Protein AF-A0A3A4KNN2-F1 (afdb_monomer_lite)

Structure (mmCIF, N/CA/C/O backbone):
data_AF-A0A3A4KNN2-F1
#
_entry.id   AF-A0A3A4KNN2-F1
#
loop_
_atom_site.group_PDB
_atom_site.id
_atom_site.type_symbol
_atom_site.label_atom_id
_atom_site.label_alt_id
_atom_site.label_comp_id
_atom_site.label_asym_id
_atom_site.label_entity_id
_atom_site.label_seq_id
_atom_site.pdbx_PDB_ins_code
_atom_site.Cartn_x
_atom_site.Cartn_y
_atom_site.Cartn_z
_atom_site.occupancy
_atom_site.B_iso_or_equiv
_atom_site.auth_seq_id
_atom_site.auth_comp_id
_atom_site.auth_asym_id
_atom_site.auth_atom_id
_atom_site.pdbx_PDB_model_num
ATOM 1 N N . MET A 1 1 ? 15.465 28.345 54.989 1.00 37.94 1 MET A N 1
ATOM 2 C CA . MET A 1 1 ? 16.664 28.591 54.164 1.00 37.94 1 MET A CA 1
ATOM 3 C C . MET A 1 1 ? 16.167 28.886 52.765 1.00 37.94 1 MET A C 1
ATOM 5 O O . MET A 1 1 ? 15.478 28.053 52.195 1.00 37.94 1 MET A O 1
ATOM 9 N N . THR A 1 2 ? 16.336 30.129 52.335 1.00 55.69 2 THR A N 1
ATOM 10 C CA . THR A 1 2 ? 15.820 30.697 51.083 1.00 55.69 2 THR A CA 1
ATOM 11 C C . THR A 1 2 ? 16.625 30.243 49.861 1.00 55.69 2 THR A C 1
ATOM 13 O O . THR A 1 2 ? 17.674 29.622 50.027 1.00 55.69 2 THR A O 1
ATOM 16 N N . CYS A 1 3 ? 16.138 30.670 48.686 1.00 39.44 3 CYS A N 1
ATOM 17 C CA . CYS A 1 3 ? 16.743 30.652 47.342 1.00 39.44 3 CYS A CA 1
ATOM 18 C C . CYS A 1 3 ? 16.302 29.446 46.477 1.00 39.44 3 CYS A C 1
ATOM 20 O O . CYS A 1 3 ? 16.346 28.312 46.927 1.00 39.44 3 CYS A O 1
ATOM 22 N N . ASP A 1 4 ? 15.876 29.576 45.221 1.00 33.56 4 ASP A N 1
ATOM 23 C CA . ASP A 1 4 ? 15.570 30.762 44.426 1.00 33.56 4 ASP A CA 1
ATOM 24 C C . ASP A 1 4 ? 14.745 30.371 43.192 1.00 33.56 4 ASP A C 1
ATOM 26 O O . ASP A 1 4 ? 14.811 29.246 42.692 1.00 33.56 4 ASP A O 1
ATOM 30 N N . ARG A 1 5 ? 13.988 31.341 42.681 1.00 48.19 5 ARG A N 1
ATOM 31 C CA . ARG A 1 5 ? 13.295 31.277 41.396 1.00 48.19 5 ARG A CA 1
ATOM 32 C C . ARG A 1 5 ? 14.325 31.587 40.310 1.00 48.19 5 ARG A C 1
ATOM 34 O O . ARG A 1 5 ? 14.642 32.748 40.089 1.00 48.19 5 ARG A O 1
ATOM 41 N N . ALA A 1 6 ? 14.783 30.575 39.580 1.00 39.38 6 ALA A N 1
ATOM 42 C CA . ALA A 1 6 ? 15.453 30.776 38.298 1.00 39.38 6 ALA A CA 1
ATOM 43 C C . ALA A 1 6 ? 14.563 30.225 37.181 1.00 39.38 6 ALA A C 1
ATOM 45 O O . ALA A 1 6 ? 14.541 29.029 36.896 1.00 39.38 6 ALA A O 1
ATOM 46 N N . GLY A 1 7 ? 13.801 31.126 36.560 1.00 45.28 7 GLY A N 1
ATOM 47 C CA . GLY A 1 7 ? 13.280 30.884 35.226 1.00 45.28 7 GLY A CA 1
ATOM 48 C C . GLY A 1 7 ? 14.462 30.736 34.276 1.00 45.28 7 GLY A C 1
ATOM 49 O O . GLY A 1 7 ? 15.242 31.665 34.102 1.00 45.28 7 GLY A O 1
ATOM 50 N N . SER A 1 8 ? 14.601 29.564 33.675 1.00 41.88 8 SER A N 1
ATOM 51 C CA . SER A 1 8 ? 15.400 29.387 32.473 1.00 41.88 8 SER A CA 1
ATOM 52 C C . SER A 1 8 ? 14.696 28.346 31.626 1.00 41.88 8 SER A C 1
ATOM 54 O O . SER A 1 8 ? 14.447 27.227 32.073 1.00 41.88 8 SER A O 1
ATOM 56 N N . SER A 1 9 ? 14.299 28.771 30.430 1.00 42.69 9 SER A N 1
ATOM 57 C CA . SER A 1 9 ? 13.749 27.949 29.361 1.00 42.69 9 SER A CA 1
ATOM 58 C C . SER A 1 9 ? 14.756 26.855 28.999 1.00 42.69 9 SER A C 1
ATOM 60 O O . SER A 1 9 ? 15.547 27.007 28.070 1.00 42.69 9 SER A O 1
ATOM 62 N N . ALA A 1 10 ? 14.748 25.755 29.748 1.00 41.72 10 ALA A N 1
ATOM 63 C CA . ALA A 1 10 ? 15.478 24.554 29.394 1.00 41.72 10 ALA A CA 1
ATOM 64 C C . ALA A 1 10 ? 14.716 23.888 28.250 1.00 41.72 10 ALA A C 1
ATOM 66 O O . ALA A 1 10 ? 13.786 23.109 28.457 1.00 41.72 10 ALA A O 1
ATOM 67 N N . VAL A 1 11 ? 15.096 24.267 27.032 1.00 44.22 11 VAL A N 1
ATOM 68 C CA . VAL A 1 11 ? 14.812 23.524 25.809 1.00 44.22 11 VAL A CA 1
ATOM 69 C C . VAL A 1 11 ? 15.071 22.054 26.126 1.00 44.22 11 VAL A C 1
ATOM 71 O O . VAL A 1 11 ? 16.181 21.691 26.518 1.00 44.22 11 VAL A O 1
ATOM 74 N N . CYS A 1 12 ? 14.036 21.219 26.051 1.00 42.03 12 CYS A N 1
ATOM 75 C CA . CYS A 1 12 ? 14.198 19.781 26.182 1.00 42.03 12 CYS A CA 1
ATOM 76 C C . CYS A 1 12 ? 15.042 19.307 24.998 1.00 42.03 12 CYS A C 1
ATOM 78 O O . CYS A 1 12 ? 14.521 19.041 23.919 1.00 42.03 12 CYS A O 1
ATOM 80 N N . GLU A 1 13 ? 16.356 19.256 25.189 1.00 47.00 13 GLU A N 1
ATOM 81 C CA . GLU A 1 13 ? 17.275 18.668 24.232 1.00 47.00 13 GLU A CA 1
ATOM 82 C C . GLU A 1 13 ? 17.019 17.152 24.222 1.00 47.00 13 GLU A C 1
ATOM 84 O O . GLU A 1 13 ? 17.203 16.495 25.251 1.00 47.00 13 GLU A O 1
ATOM 89 N N . PRO A 1 14 ? 16.560 16.564 23.103 1.00 53.03 14 PRO A N 1
ATOM 90 C CA . PRO A 1 14 ? 15.960 15.225 23.088 1.00 53.03 14 PRO A CA 1
ATOM 91 C C . PRO A 1 14 ? 16.935 14.063 23.367 1.00 53.03 14 PRO A C 1
ATOM 93 O O . PRO A 1 14 ? 16.539 12.904 23.285 1.00 53.03 14 PRO A O 1
ATOM 96 N N . ASN A 1 15 ? 18.198 14.334 23.714 1.00 53.22 15 ASN A N 1
ATOM 97 C CA . ASN A 1 15 ? 19.284 13.352 23.652 1.00 53.22 15 ASN A CA 1
ATOM 98 C C . ASN A 1 15 ? 19.984 13.026 24.988 1.00 53.22 15 ASN A C 1
ATOM 100 O O . ASN A 1 15 ? 21.084 12.474 24.968 1.00 53.22 15 ASN A O 1
ATOM 104 N N . ARG A 1 16 ? 19.393 13.304 26.161 1.00 46.78 16 ARG A N 1
ATOM 105 C CA . ARG A 1 16 ? 20.000 12.923 27.461 1.00 46.78 16 ARG A CA 1
ATOM 106 C C . ARG A 1 16 ? 19.057 12.215 28.440 1.00 46.78 16 ARG A C 1
ATOM 108 O O . ARG A 1 16 ? 18.913 12.641 29.580 1.00 46.78 16 ARG A O 1
ATOM 115 N N . CYS A 1 17 ? 18.509 11.069 28.039 1.00 43.28 17 CYS A N 1
ATOM 116 C CA . CYS A 1 17 ? 17.965 10.081 28.981 1.00 43.28 17 CYS A CA 1
ATOM 117 C C . CYS A 1 17 ? 18.703 8.734 28.814 1.00 43.28 17 CYS A C 1
ATOM 119 O O . CYS A 1 17 ? 18.683 8.173 27.718 1.00 43.28 17 CYS A O 1
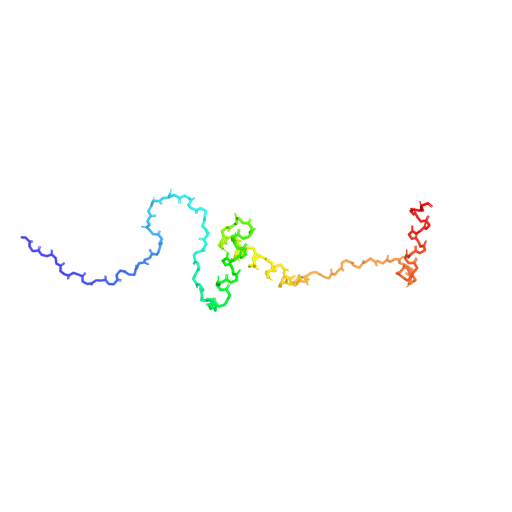ATOM 121 N N . PRO A 1 18 ? 19.377 8.206 29.858 1.00 51.12 18 PRO A N 1
ATOM 122 C CA . PRO A 1 18 ? 20.290 7.063 29.750 1.00 51.12 18 PRO A CA 1
ATOM 123 C C . PRO A 1 18 ? 19.633 5.684 29.958 1.00 51.12 18 PRO A C 1
ATOM 125 O O . PRO A 1 18 ? 20.339 4.696 30.152 1.00 51.12 18 PRO A O 1
ATOM 128 N N . THR A 1 19 ? 18.304 5.559 29.899 1.00 56.69 19 THR A N 1
ATOM 129 C CA . THR A 1 19 ? 17.622 4.255 29.985 1.00 56.69 19 THR A CA 1
ATOM 130 C C . THR A 1 19 ? 17.553 3.593 28.607 1.00 56.69 19 THR A C 1
ATOM 132 O O . THR A 1 19 ? 16.555 3.644 27.893 1.00 56.69 19 THR A O 1
ATOM 135 N N . ARG A 1 20 ? 18.664 2.967 28.204 1.00 49.12 20 ARG A N 1
ATOM 136 C CA . ARG A 1 20 ? 18.759 2.178 26.968 1.00 49.12 20 ARG A CA 1
ATOM 137 C C . ARG A 1 20 ? 18.023 0.842 27.108 1.00 49.12 20 ARG A C 1
ATOM 139 O O . ARG A 1 20 ? 18.641 -0.182 27.377 1.00 49.12 20 ARG A O 1
ATOM 146 N N . TYR A 1 21 ? 16.725 0.838 26.831 1.00 55.50 21 TYR A N 1
ATOM 147 C CA . TYR A 1 21 ? 16.152 -0.297 26.114 1.00 55.50 21 TYR A CA 1
ATOM 148 C C . TYR A 1 21 ? 16.407 -0.036 24.628 1.00 55.50 21 TYR A C 1
ATOM 150 O O . TYR A 1 21 ? 16.048 1.043 24.154 1.00 55.50 21 TYR A O 1
ATOM 158 N N . PRO A 1 22 ? 17.028 -0.954 23.872 1.00 51.41 22 PRO A N 1
ATOM 159 C CA . PRO A 1 22 ? 17.0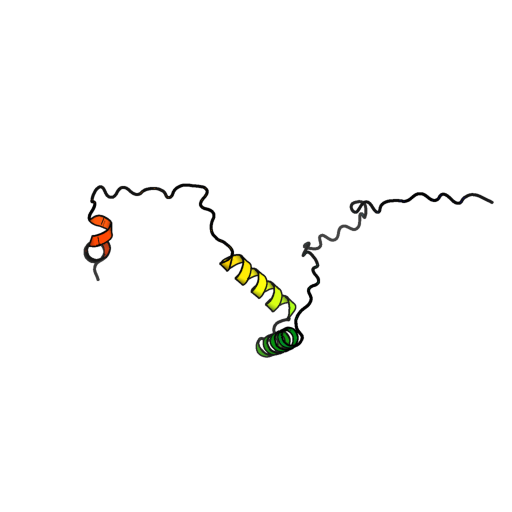41 -0.855 22.424 1.00 51.41 22 PRO A CA 1
ATOM 160 C C . PRO A 1 22 ? 15.623 -1.184 21.951 1.00 51.41 22 PRO A C 1
ATOM 162 O O . PRO A 1 22 ? 15.325 -2.296 21.526 1.00 51.41 22 PRO A O 1
ATOM 165 N N . THR A 1 23 ? 14.698 -0.237 22.088 1.00 58.38 23 THR A N 1
ATOM 166 C CA . THR A 1 23 ? 13.453 -0.303 21.343 1.00 58.38 23 THR A CA 1
ATOM 167 C C . THR A 1 23 ? 13.856 -0.260 19.879 1.00 58.38 23 THR A C 1
ATOM 169 O O . THR A 1 23 ? 14.433 0.717 19.411 1.00 58.38 23 THR A O 1
ATOM 172 N N . PHE A 1 24 ? 13.610 -1.353 19.160 1.00 58.38 24 PHE A N 1
ATOM 173 C CA . PHE A 1 24 ? 13.505 -1.344 17.706 1.00 58.38 24 PHE A CA 1
ATOM 174 C C . PHE A 1 24 ? 12.646 -0.129 17.323 1.00 58.38 24 PHE A C 1
ATOM 176 O O . PHE A 1 24 ? 11.430 -0.152 17.514 1.00 58.38 24 PHE A O 1
ATOM 183 N N . MET A 1 25 ? 13.276 0.972 16.903 1.00 65.94 25 MET A N 1
ATOM 184 C CA . MET A 1 25 ? 12.614 2.273 16.809 1.00 65.94 25 MET A CA 1
ATOM 185 C C . MET A 1 25 ? 11.685 2.299 15.595 1.00 65.94 25 MET A C 1
ATOM 187 O O . MET A 1 25 ? 12.043 2.759 14.515 1.00 65.94 25 MET A O 1
ATOM 191 N N . LYS A 1 26 ? 10.464 1.793 15.767 1.00 78.38 26 LYS A N 1
ATOM 192 C CA . LYS A 1 26 ? 9.344 2.122 14.887 1.00 78.38 26 LYS A CA 1
ATOM 193 C C . LYS A 1 26 ? 8.937 3.566 15.191 1.00 78.38 26 LYS A C 1
ATOM 195 O O . LYS A 1 26 ? 8.669 3.903 16.344 1.00 78.38 26 LYS A O 1
ATOM 200 N N . ALA A 1 27 ? 8.897 4.418 14.168 1.00 87.62 27 ALA A N 1
ATOM 201 C CA . ALA A 1 27 ? 8.368 5.770 14.308 1.00 87.62 27 ALA A CA 1
ATOM 202 C C . ALA A 1 27 ? 6.858 5.710 14.589 1.00 87.62 27 ALA A C 1
ATOM 204 O O . ALA A 1 27 ? 6.130 4.956 13.941 1.00 87.62 27 ALA A O 1
ATOM 205 N N . LYS A 1 28 ? 6.388 6.493 15.566 1.00 89.19 28 LYS A N 1
ATOM 206 C CA . LYS A 1 28 ? 4.957 6.638 15.848 1.00 89.19 28 LYS A CA 1
ATOM 207 C C . LYS A 1 28 ? 4.370 7.701 14.923 1.00 89.19 28 LYS A C 1
ATOM 209 O O . LYS A 1 28 ? 4.859 8.827 14.895 1.00 89.19 28 LYS A O 1
ATOM 214 N N . THR A 1 29 ? 3.282 7.359 14.242 1.00 91.19 29 THR A N 1
ATOM 215 C CA . THR A 1 29 ? 2.538 8.272 13.367 1.00 91.19 29 THR A CA 1
ATOM 216 C C . THR A 1 29 ? 1.051 8.189 13.700 1.00 91.19 29 THR A C 1
ATOM 218 O O . THR A 1 29 ? 0.539 7.106 13.972 1.00 91.19 29 THR A O 1
ATOM 221 N N . SER A 1 30 ? 0.365 9.332 13.704 1.00 94.00 30 SER A N 1
ATOM 222 C CA . SER A 1 30 ? -1.092 9.435 13.839 1.00 94.00 30 SER A CA 1
ATOM 223 C C . SER A 1 30 ? -1.674 9.996 12.546 1.00 94.00 30 SER A C 1
ATOM 225 O O . SER A 1 30 ? -1.213 11.037 12.081 1.00 94.00 30 SER A O 1
ATOM 227 N N . VAL A 1 31 ? -2.679 9.326 11.987 1.00 95.50 31 VAL A N 1
ATOM 228 C CA . VAL A 1 31 ? -3.374 9.741 10.762 1.00 95.50 31 VAL A CA 1
ATOM 229 C C . VAL A 1 31 ? -4.878 9.736 11.000 1.00 95.50 31 VAL A C 1
ATOM 231 O O . VAL A 1 31 ? -5.375 8.955 11.810 1.00 95.50 31 VAL A O 1
ATOM 234 N N . TYR A 1 32 ? -5.589 10.612 10.300 1.00 97.31 32 TYR A N 1
ATOM 235 C CA . TYR A 1 32 ? -7.046 10.610 10.280 1.00 97.31 32 TYR A CA 1
ATOM 236 C C . TYR A 1 32 ? -7.526 9.754 9.110 1.00 97.31 32 TYR A C 1
ATOM 238 O O . TYR A 1 32 ? -6.957 9.833 8.022 1.00 97.31 32 TYR A O 1
ATOM 246 N N . LEU A 1 33 ? -8.552 8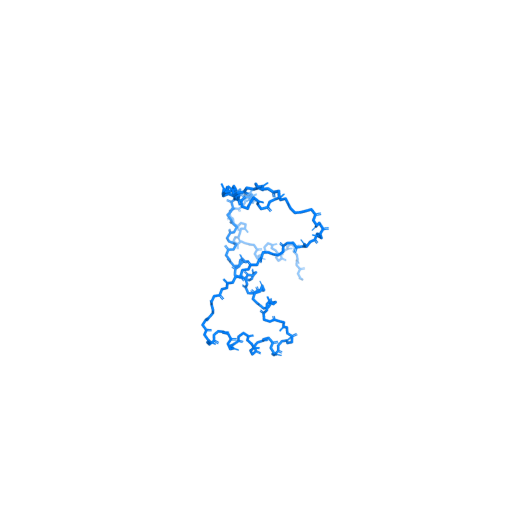.942 9.351 1.00 97.19 33 LEU A N 1
ATOM 247 C CA . LEU A 1 33 ? -9.215 8.120 8.343 1.00 97.19 33 LEU A CA 1
ATOM 248 C C . LEU A 1 33 ? -10.671 8.554 8.235 1.00 97.19 33 LEU A C 1
ATOM 250 O O . LEU A 1 33 ? -11.275 8.954 9.235 1.00 97.19 33 LEU A O 1
ATOM 254 N N . ASP A 1 34 ? -11.244 8.418 7.043 1.00 98.31 34 ASP A N 1
ATOM 255 C CA . ASP A 1 34 ? -12.683 8.581 6.892 1.00 98.31 34 ASP A CA 1
ATOM 256 C C . ASP A 1 34 ? -13.417 7.475 7.676 1.00 98.31 34 ASP A C 1
ATOM 258 O O . ASP A 1 34 ? -12.942 6.334 7.718 1.00 98.31 34 ASP A O 1
ATOM 262 N N . PRO A 1 35 ? -14.602 7.744 8.258 1.00 98.00 35 PRO A N 1
ATOM 263 C CA . PRO A 1 35 ? -15.331 6.745 9.046 1.00 98.00 35 PRO A CA 1
ATOM 264 C C . PRO A 1 35 ? -15.614 5.450 8.273 1.00 98.00 35 PRO A C 1
ATOM 266 O O . PRO A 1 35 ? -15.526 4.358 8.830 1.00 98.00 35 PRO A O 1
ATOM 269 N N . ALA A 1 36 ? -15.902 5.569 6.973 1.00 97.75 36 ALA A N 1
ATOM 270 C CA . ALA A 1 36 ? -16.115 4.422 6.097 1.00 97.75 36 ALA A CA 1
ATOM 271 C C . ALA A 1 36 ? -14.839 3.582 5.913 1.00 97.75 36 ALA A C 1
ATOM 273 O O . ALA A 1 36 ? -14.912 2.357 5.925 1.00 97.75 36 ALA A O 1
ATOM 274 N N . GLN A 1 37 ? -13.671 4.221 5.797 1.00 97.81 37 GLN A N 1
ATOM 275 C CA . GLN A 1 37 ? -12.387 3.522 5.681 1.00 97.81 37 GLN A CA 1
ATOM 276 C C . GLN A 1 37 ? -12.030 2.798 6.979 1.00 97.81 37 GLN A C 1
ATOM 278 O O . GLN A 1 37 ? -11.571 1.661 6.936 1.00 97.81 37 GLN A O 1
ATOM 283 N N . ALA A 1 38 ? -12.272 3.430 8.131 1.00 97.56 38 ALA A N 1
ATOM 284 C CA . ALA A 1 38 ? -12.043 2.807 9.432 1.00 97.56 38 ALA A CA 1
ATOM 285 C C . ALA A 1 38 ? -12.928 1.563 9.630 1.00 97.56 38 ALA A C 1
ATOM 287 O O . ALA A 1 38 ? -12.437 0.533 10.087 1.00 97.56 38 ALA A O 1
ATOM 288 N N . ALA A 1 39 ? -14.204 1.628 9.229 1.00 98.19 39 ALA A N 1
ATOM 289 C CA . ALA A 1 39 ? -15.106 0.477 9.271 1.00 98.19 39 ALA A CA 1
ATOM 290 C C . ALA A 1 39 ? -14.616 -0.667 8.366 1.00 98.19 39 ALA A C 1
ATOM 292 O O . ALA A 1 39 ? -14.468 -1.794 8.826 1.00 98.19 39 ALA A O 1
ATOM 293 N N . GLN A 1 40 ? -14.264 -0.363 7.113 1.00 98.12 40 GLN A N 1
ATOM 294 C CA . GLN A 1 40 ? -13.741 -1.360 6.171 1.00 98.12 40 GLN A CA 1
ATOM 295 C C . GLN A 1 40 ? -12.428 -1.998 6.644 1.00 98.12 40 GLN A C 1
ATOM 297 O O . GLN A 1 40 ? -12.221 -3.197 6.463 1.00 98.12 40 GLN A O 1
ATOM 302 N N . LEU A 1 41 ? -11.533 -1.212 7.252 1.00 97.81 41 LEU A N 1
ATOM 303 C CA . LEU A 1 41 ? -10.275 -1.716 7.800 1.00 97.81 41 LEU A CA 1
ATOM 304 C C . LEU A 1 41 ? -10.520 -2.697 8.950 1.00 97.81 41 LEU A C 1
ATOM 306 O O . LEU A 1 41 ? -9.851 -3.727 9.025 1.00 97.81 41 LEU A O 1
ATOM 310 N N . LYS A 1 42 ? -11.488 -2.388 9.815 1.00 97.94 42 LYS A N 1
ATOM 311 C CA . LYS A 1 42 ? -11.884 -3.259 10.917 1.00 97.94 42 LYS A CA 1
ATOM 312 C C . LYS A 1 42 ? -12.470 -4.577 10.408 1.00 97.94 42 LYS A C 1
ATOM 314 O O . LYS A 1 42 ? -12.018 -5.637 10.832 1.00 97.94 42 LYS A O 1
ATOM 319 N N . ASP A 1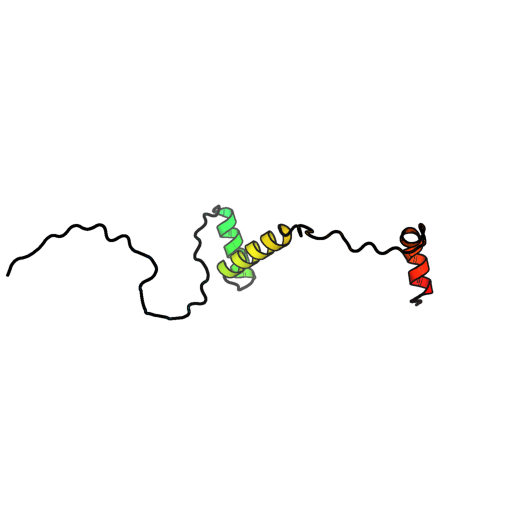 43 ? -13.392 -4.520 9.448 1.00 98.38 43 ASP A N 1
ATOM 320 C CA . ASP A 1 43 ? -13.986 -5.721 8.846 1.00 98.38 43 ASP A CA 1
ATOM 321 C C . ASP A 1 43 ? -12.906 -6.612 8.205 1.00 98.38 43 ASP A C 1
ATOM 323 O O . ASP A 1 43 ? -12.904 -7.834 8.367 1.00 98.38 43 ASP A O 1
ATOM 327 N N . ALA A 1 44 ? -11.930 -6.004 7.519 1.00 98.06 44 ALA A N 1
ATOM 328 C CA . ALA A 1 44 ? -10.801 -6.723 6.933 1.00 98.06 44 ALA A CA 1
ATOM 329 C C . ALA A 1 44 ? -9.877 -7.345 7.997 1.00 98.06 44 ALA A C 1
ATOM 331 O O . ALA A 1 44 ? -9.401 -8.470 7.822 1.00 98.06 44 ALA A O 1
ATOM 332 N N . ALA A 1 45 ? -9.622 -6.641 9.101 1.00 98.12 45 ALA A N 1
ATOM 333 C CA . ALA A 1 45 ? -8.834 -7.146 10.224 1.00 98.12 45 ALA A CA 1
ATOM 334 C C . ALA A 1 45 ? -9.497 -8.376 10.863 1.00 98.12 45 ALA A C 1
ATOM 336 O O . ALA A 1 45 ? -8.837 -9.397 11.066 1.00 98.12 45 ALA A O 1
ATOM 337 N N . GLU A 1 46 ? -10.812 -8.317 11.090 1.00 98.06 46 GLU A N 1
ATOM 338 C CA . GLU A 1 46 ? -11.600 -9.429 11.629 1.00 98.06 46 GLU A CA 1
ATOM 339 C C . GLU A 1 46 ? -11.624 -10.628 10.672 1.00 98.06 46 GLU A C 1
ATOM 341 O O . GLU A 1 46 ? -11.341 -11.752 11.087 1.00 98.06 46 GLU A O 1
ATOM 346 N N . ALA A 1 47 ? -11.870 -10.396 9.379 1.00 98.06 47 ALA A N 1
ATOM 347 C CA . ALA A 1 47 ? -11.912 -11.457 8.372 1.00 98.06 47 ALA A CA 1
ATOM 348 C C . ALA A 1 47 ? -10.557 -12.161 8.174 1.00 98.06 47 ALA A C 1
ATOM 350 O O . ALA A 1 47 ? -10.513 -13.351 7.864 1.00 98.06 47 ALA A O 1
ATOM 351 N N . THR A 1 48 ? -9.449 -11.435 8.342 1.00 96.06 48 THR A N 1
ATOM 352 C CA . THR A 1 48 ? -8.089 -11.970 8.153 1.00 96.06 48 THR A CA 1
ATOM 353 C C . THR A 1 48 ? -7.435 -12.461 9.445 1.00 96.06 48 THR A C 1
ATOM 355 O O . THR A 1 48 ? -6.389 -13.105 9.382 1.00 96.06 48 THR A O 1
ATOM 358 N N . GLY A 1 49 ? -8.018 -12.165 10.611 1.00 97.88 49 GLY A N 1
ATOM 359 C CA . GLY A 1 49 ? -7.428 -12.473 11.916 1.00 97.88 49 GLY A CA 1
ATOM 360 C C . GLY A 1 49 ? -6.141 -11.690 12.210 1.00 97.88 49 GLY A C 1
ATOM 361 O O . GLY A 1 49 ? -5.286 -12.168 12.956 1.00 97.88 49 GLY A O 1
ATOM 362 N N . ARG A 1 50 ? -5.967 -10.511 11.602 1.00 97.94 50 ARG A N 1
ATOM 363 C CA . ARG A 1 50 ? -4.763 -9.667 11.723 1.00 97.94 50 ARG A CA 1
ATOM 364 C C . ARG A 1 50 ? -5.089 -8.354 12.423 1.00 97.94 50 ARG A C 1
ATOM 366 O O . ARG A 1 50 ? -6.239 -7.936 12.456 1.00 97.94 50 ARG A O 1
ATOM 373 N N . SER A 1 51 ? -4.081 -7.674 12.973 1.00 97.69 51 SER A N 1
ATOM 374 C CA . SER A 1 51 ? -4.314 -6.354 13.566 1.00 97.69 51 SER A CA 1
ATOM 375 C C . SER A 1 51 ? -4.490 -5.285 12.483 1.00 97.69 51 SER A C 1
ATOM 377 O O . SER A 1 51 ? -3.805 -5.311 11.459 1.00 97.69 51 SER A O 1
ATOM 379 N N . GLU A 1 52 ? -5.347 -4.291 12.734 1.00 97.00 52 GLU A N 1
ATOM 380 C CA . GLU A 1 52 ? -5.510 -3.126 11.846 1.00 97.00 52 GLU A CA 1
ATOM 381 C C . GLU A 1 52 ? -4.160 -2.454 11.547 1.00 97.00 52 GLU A C 1
ATOM 383 O O . GLU A 1 52 ? -3.882 -2.048 10.422 1.00 97.00 52 GLU A O 1
ATOM 388 N N . ALA A 1 53 ? -3.272 -2.399 12.545 1.00 95.69 53 ALA A N 1
ATOM 389 C CA . ALA A 1 53 ? -1.942 -1.828 12.394 1.00 95.69 53 ALA A CA 1
ATOM 390 C C . ALA A 1 53 ? -1.045 -2.635 11.438 1.00 95.69 53 ALA A C 1
ATOM 392 O O . ALA A 1 53 ? -0.214 -2.042 10.751 1.00 95.69 53 ALA A O 1
ATOM 393 N N . ASP A 1 54 ? -1.186 -3.962 11.380 1.00 96.88 54 ASP A N 1
ATOM 394 C CA . ASP A 1 54 ? -0.446 -4.786 10.418 1.00 96.88 54 ASP A CA 1
ATOM 395 C C . ASP A 1 54 ? -0.945 -4.552 8.994 1.00 96.88 54 ASP A C 1
ATOM 397 O O . ASP A 1 54 ? -0.127 -4.434 8.084 1.00 96.88 54 ASP A O 1
ATOM 401 N N . LEU A 1 55 ? -2.262 -4.418 8.815 1.00 97.81 55 LEU A N 1
ATOM 402 C CA . LEU A 1 55 ? -2.864 -4.099 7.519 1.00 97.81 55 LEU A CA 1
ATOM 403 C C . LEU A 1 55 ? -2.481 -2.694 7.042 1.00 97.81 55 LEU A C 1
ATOM 405 O O . LEU A 1 55 ? -2.143 -2.516 5.876 1.00 97.81 55 LEU A O 1
ATOM 409 N N . ILE A 1 56 ? -2.454 -1.701 7.939 1.00 96.94 56 ILE A N 1
ATOM 410 C CA . ILE A 1 56 ? -1.981 -0.347 7.611 1.00 96.94 56 ILE A CA 1
ATOM 411 C C . ILE A 1 56 ? -0.518 -0.388 7.159 1.00 96.94 56 ILE A C 1
ATOM 413 O O . ILE A 1 56 ? -0.174 0.227 6.151 1.00 96.94 56 ILE A O 1
ATOM 417 N N . ARG A 1 57 ? 0.352 -1.105 7.883 1.00 95.69 57 ARG A N 1
ATOM 418 C CA . ARG A 1 57 ? 1.773 -1.212 7.512 1.00 95.69 57 ARG A CA 1
ATOM 419 C C . ARG A 1 57 ? 1.952 -1.893 6.156 1.00 95.69 57 ARG A C 1
ATOM 421 O O . ARG A 1 57 ? 2.686 -1.368 5.330 1.00 95.69 57 ARG A O 1
ATOM 428 N N . GLU A 1 58 ? 1.233 -2.982 5.899 1.00 96.88 58 GLU A N 1
ATOM 429 C CA . GLU A 1 58 ? 1.243 -3.646 4.591 1.00 96.88 58 GLU A CA 1
ATOM 430 C C . GLU A 1 58 ? 0.729 -2.731 3.475 1.00 96.88 58 GLU A C 1
ATOM 432 O O . GLU A 1 58 ? 1.351 -2.633 2.421 1.00 96.88 58 GLU A O 1
ATOM 437 N N . GLY A 1 59 ? -0.372 -2.011 3.705 1.00 96.00 59 GLY A N 1
ATOM 438 C CA . GLY A 1 59 ? -0.903 -1.047 2.745 1.00 96.00 59 GLY A CA 1
ATOM 439 C C . GLY A 1 59 ? 0.112 0.044 2.395 1.00 96.00 59 GLY A C 1
ATOM 440 O O . GLY A 1 59 ? 0.268 0.387 1.223 1.00 96.00 59 GLY A O 1
ATOM 441 N N . ILE A 1 60 ? 0.853 0.545 3.390 1.00 95.19 60 ILE A N 1
ATOM 442 C CA . ILE A 1 60 ? 1.958 1.490 3.175 1.00 95.19 60 ILE A CA 1
ATOM 443 C C . ILE A 1 60 ? 3.055 0.847 2.318 1.00 95.19 60 ILE A C 1
ATOM 445 O O . ILE A 1 60 ? 3.471 1.453 1.330 1.00 95.19 60 ILE A O 1
ATOM 449 N N . ASP A 1 61 ? 3.490 -0.372 2.642 1.00 94.62 61 ASP A N 1
ATOM 450 C CA . ASP A 1 61 ? 4.531 -1.081 1.888 1.00 94.62 61 ASP A CA 1
ATOM 451 C C . ASP A 1 61 ? 4.120 -1.306 0.422 1.00 94.62 61 ASP A C 1
ATOM 453 O O . ASP A 1 61 ? 4.919 -1.076 -0.487 1.00 94.62 61 ASP A O 1
ATOM 457 N N . LEU A 1 62 ? 2.857 -1.665 0.163 1.00 94.94 62 LEU A N 1
ATOM 458 C CA . LEU A 1 62 ? 2.312 -1.832 -1.190 1.00 94.94 62 LEU A CA 1
ATOM 459 C C . LEU A 1 62 ? 2.299 -0.517 -1.980 1.00 94.94 62 LEU A C 1
ATOM 461 O O . LEU A 1 62 ? 2.656 -0.492 -3.163 1.00 94.94 62 LEU A O 1
ATOM 465 N N . VAL A 1 63 ? 1.916 0.590 -1.338 1.00 94.50 63 VAL A N 1
ATOM 466 C CA . VAL A 1 63 ? 1.948 1.919 -1.963 1.00 94.50 63 VAL A CA 1
ATOM 467 C C . VAL A 1 63 ? 3.385 2.327 -2.281 1.00 94.50 63 VAL A C 1
ATOM 469 O O . VAL A 1 63 ? 3.646 2.791 -3.392 1.00 94.50 63 VAL A O 1
ATOM 472 N N . LEU A 1 64 ? 4.325 2.123 -1.354 1.00 92.00 64 LEU A N 1
ATOM 473 C CA . LEU A 1 64 ? 5.741 2.438 -1.561 1.00 92.00 64 LEU A CA 1
ATOM 474 C C . LEU A 1 64 ? 6.366 1.576 -2.658 1.00 92.00 64 LEU A C 1
ATOM 476 O O . LEU A 1 64 ? 7.104 2.099 -3.491 1.00 92.00 64 LEU A O 1
ATOM 480 N N . LEU A 1 65 ? 6.030 0.287 -2.712 1.00 89.12 65 LEU A N 1
ATOM 481 C CA . LEU A 1 65 ? 6.474 -0.616 -3.769 1.00 89.12 65 LEU A CA 1
ATOM 482 C C . LEU A 1 65 ? 6.004 -0.131 -5.144 1.00 89.12 65 LEU A C 1
ATOM 484 O O . LEU A 1 65 ? 6.790 -0.085 -6.087 1.00 89.12 65 LEU A O 1
ATOM 488 N N . ARG A 1 66 ? 4.739 0.292 -5.257 1.00 86.69 66 ARG A N 1
ATOM 489 C CA . ARG A 1 66 ? 4.193 0.847 -6.504 1.00 86.69 66 ARG A CA 1
ATOM 490 C C . ARG A 1 66 ? 4.809 2.198 -6.861 1.00 86.69 66 ARG A C 1
ATOM 492 O O . ARG A 1 66 ? 5.040 2.479 -8.035 1.00 86.69 66 ARG A O 1
ATOM 499 N N . ALA A 1 67 ? 5.050 3.039 -5.860 1.00 83.25 67 ALA A N 1
ATOM 500 C CA . ALA A 1 67 ? 5.669 4.347 -6.032 1.00 83.25 67 ALA A CA 1
ATOM 501 C C . ALA A 1 67 ? 7.169 4.256 -6.340 1.00 83.25 67 ALA A C 1
ATOM 503 O O . ALA A 1 67 ? 7.747 5.242 -6.800 1.00 83.25 67 ALA A O 1
ATOM 504 N N . HIS A 1 68 ? 7.799 3.094 -6.122 1.00 72.62 68 HIS A N 1
ATOM 505 C CA . HIS A 1 68 ? 9.187 2.832 -6.477 1.00 72.62 68 HIS A CA 1
ATOM 506 C C . HIS A 1 68 ? 9.360 2.804 -8.005 1.00 72.62 68 HIS A C 1
ATOM 508 O O . HIS A 1 68 ? 9.630 1.782 -8.635 1.00 72.62 68 HIS A O 1
ATOM 514 N N . THR A 1 69 ? 9.306 3.973 -8.635 1.00 65.94 69 THR A N 1
ATOM 515 C CA . THR A 1 69 ? 9.945 4.178 -9.927 1.00 65.94 69 THR A CA 1
ATOM 516 C C . THR A 1 69 ? 11.442 4.096 -9.681 1.00 65.94 69 THR A C 1
ATOM 518 O O . THR A 1 69 ? 12.017 4.999 -9.069 1.00 65.94 69 THR A O 1
ATOM 521 N N . VAL A 1 70 ? 12.079 3.006 -10.119 1.00 66.88 70 VAL A N 1
ATOM 522 C CA . VAL A 1 70 ? 13.543 2.913 -10.141 1.00 66.88 70 VAL A CA 1
ATOM 523 C C . VAL A 1 70 ? 14.035 4.093 -10.976 1.00 66.88 70 VAL A C 1
ATOM 525 O O . VAL A 1 70 ? 13.978 4.058 -12.207 1.00 66.88 70 VAL A O 1
ATOM 528 N N . ARG A 1 71 ? 14.500 5.165 -10.325 1.00 62.47 71 ARG A N 1
ATOM 529 C CA . ARG A 1 71 ? 15.270 6.197 -11.014 1.00 62.47 71 ARG A CA 1
ATOM 530 C C . ARG A 1 71 ? 16.549 5.514 -11.465 1.00 62.47 71 ARG A C 1
ATOM 532 O O . ARG A 1 71 ? 17.451 5.285 -10.664 1.00 62.47 71 ARG A O 1
ATOM 539 N N . ARG A 1 72 ? 16.595 5.124 -12.738 1.00 63.75 72 ARG A N 1
ATOM 540 C CA . ARG A 1 72 ? 17.800 4.570 -13.348 1.00 63.75 72 ARG A CA 1
ATOM 541 C C . ARG A 1 72 ? 18.878 5.644 -13.308 1.00 63.75 72 ARG A C 1
ATOM 543 O O . ARG A 1 72 ? 18.863 6.576 -14.099 1.00 63.75 72 ARG A O 1
ATOM 550 N N . THR A 1 73 ? 19.787 5.523 -12.351 1.00 69.12 73 THR A N 1
ATOM 551 C CA . THR A 1 73 ? 20.981 6.367 -12.246 1.00 69.12 73 THR A CA 1
ATOM 552 C C . THR A 1 73 ? 22.056 5.951 -13.242 1.00 69.12 73 THR A C 1
ATOM 554 O O . THR A 1 73 ? 22.926 6.752 -13.566 1.00 69.12 73 THR A O 1
ATOM 557 N N . ARG A 1 74 ? 21.984 4.722 -13.766 1.00 69.56 74 ARG A N 1
ATOM 558 C CA . ARG A 1 74 ? 22.897 4.206 -14.785 1.00 69.56 74 ARG A CA 1
ATOM 559 C C . ARG A 1 74 ? 22.138 3.938 -16.088 1.00 69.56 74 ARG A C 1
ATOM 561 O O . ARG A 1 74 ? 21.035 3.384 -16.017 1.00 69.56 74 ARG A O 1
ATOM 568 N N . PRO A 1 75 ? 22.706 4.280 -17.260 1.00 75.19 75 PRO A N 1
ATOM 569 C CA . PRO A 1 75 ? 22.183 3.785 -18.526 1.00 75.19 75 PRO A CA 1
ATOM 570 C C . PRO A 1 75 ? 22.109 2.257 -18.482 1.00 75.19 75 PRO A C 1
ATOM 572 O O . PRO A 1 75 ? 22.943 1.599 -17.848 1.00 75.19 75 PRO A O 1
ATOM 575 N N . TRP A 1 76 ? 21.085 1.694 -19.125 1.00 73.06 76 TRP A N 1
ATOM 576 C CA . TRP A 1 76 ? 21.021 0.251 -19.317 1.00 73.06 76 TRP A CA 1
ATOM 577 C C . TRP A 1 76 ? 22.327 -0.224 -19.960 1.00 73.06 76 TRP A C 1
ATOM 579 O O . TRP A 1 76 ? 22.799 0.445 -20.883 1.00 73.06 76 TRP A O 1
ATOM 589 N N . PRO A 1 77 ? 22.928 -1.336 -19.499 1.00 77.50 77 PRO A N 1
ATOM 590 C CA . PRO A 1 77 ? 23.973 -1.968 -20.283 1.00 77.50 77 PRO A CA 1
ATOM 591 C C . PRO A 1 77 ? 23.387 -2.255 -21.666 1.00 77.50 77 PRO A C 1
ATOM 593 O O . PRO A 1 77 ? 22.393 -2.968 -21.790 1.00 77.50 77 PRO A O 1
ATOM 596 N N . SER A 1 78 ? 23.954 -1.623 -22.689 1.00 79.00 78 SER A N 1
ATOM 597 C CA . SER A 1 78 ? 23.608 -1.923 -24.067 1.00 79.00 78 SER A CA 1
ATOM 598 C C . SER A 1 78 ? 24.210 -3.280 -24.394 1.00 79.00 78 SER A C 1
ATOM 600 O O . SER A 1 78 ? 25.429 -3.448 -24.342 1.00 79.00 78 SER A O 1
ATOM 602 N N . PHE A 1 79 ? 23.355 -4.247 -24.691 1.00 82.75 79 PHE A N 1
ATOM 603 C CA . PHE A 1 79 ? 23.776 -5.470 -25.347 1.00 82.75 79 PHE A CA 1
ATOM 604 C C . PHE A 1 79 ? 23.770 -5.204 -26.850 1.00 82.75 79 PHE A C 1
ATOM 606 O O . PHE 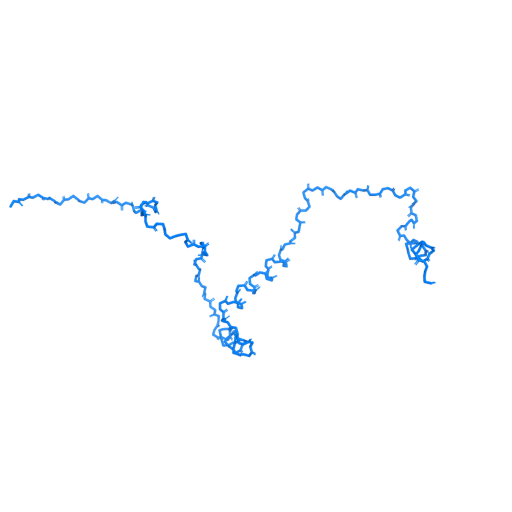A 1 79 ? 22.721 -4.887 -27.409 1.00 82.75 79 PHE A O 1
ATOM 613 N N . ASP A 1 80 ? 24.941 -5.271 -27.474 1.00 84.56 80 ASP A N 1
ATOM 614 C CA . ASP A 1 80 ? 25.050 -5.250 -28.928 1.00 84.56 80 ASP A CA 1
ATOM 615 C C . ASP A 1 80 ? 24.943 -6.690 -29.431 1.00 84.56 80 ASP A C 1
ATOM 617 O O . ASP A 1 80 ? 25.837 -7.504 -29.195 1.00 84.56 80 ASP A O 1
ATOM 621 N N . SER A 1 81 ? 23.821 -7.018 -30.073 1.00 83.50 81 SER A N 1
ATOM 622 C CA . SER A 1 81 ? 23.611 -8.329 -30.687 1.00 83.50 81 SER A CA 1
ATOM 623 C C . SER A 1 81 ? 24.430 -8.516 -31.964 1.00 83.50 81 SER A C 1
ATOM 625 O O . SER A 1 81 ? 24.534 -9.644 -32.439 1.00 83.50 81 SER A O 1
ATOM 627 N N . GLY A 1 82 ? 24.945 -7.438 -32.573 1.00 90.19 82 GLY A N 1
ATOM 628 C CA . GLY A 1 82 ? 25.535 -7.453 -33.915 1.00 90.19 82 GLY A CA 1
ATOM 629 C C . GLY A 1 82 ? 24.535 -7.742 -35.047 1.00 90.19 82 GLY A C 1
ATOM 630 O O . GLY A 1 82 ? 24.890 -7.645 -36.219 1.00 90.19 82 GLY A O 1
ATOM 631 N N . ASP A 1 83 ? 23.285 -8.064 -34.708 1.00 87.81 83 ASP A N 1
ATOM 632 C CA . ASP A 1 83 ? 22.196 -8.379 -35.628 1.00 87.81 83 ASP A CA 1
ATOM 633 C C . ASP A 1 83 ? 20.994 -7.454 -35.349 1.00 87.81 83 ASP A C 1
ATOM 635 O O . ASP A 1 83 ? 20.394 -7.547 -34.269 1.00 87.81 83 ASP A O 1
ATOM 639 N N . PRO A 1 84 ? 20.610 -6.574 -36.297 1.00 88.88 84 PRO A N 1
ATOM 640 C CA . PRO A 1 84 ? 19.458 -5.685 -36.145 1.00 88.88 84 PRO A CA 1
ATOM 641 C C . PRO A 1 84 ? 18.116 -6.434 -36.079 1.00 88.88 84 PRO A C 1
ATOM 643 O O . PRO A 1 84 ? 17.135 -5.877 -35.588 1.00 88.88 84 PRO A O 1
ATOM 646 N N . GLY A 1 85 ? 18.056 -7.685 -36.550 1.00 91.00 85 GLY A N 1
ATOM 647 C CA . GLY A 1 85 ? 16.881 -8.553 -36.474 1.00 91.00 85 GLY A CA 1
ATOM 648 C C . GLY A 1 85 ? 16.758 -9.334 -35.164 1.00 91.00 85 GLY A C 1
ATOM 649 O O . GLY A 1 85 ? 15.705 -9.921 -34.915 1.00 91.00 85 GLY A O 1
ATOM 650 N N . PHE A 1 86 ? 17.779 -9.313 -34.299 1.00 90.81 86 PHE A N 1
ATOM 651 C CA . PHE A 1 86 ? 17.872 -10.178 -33.115 1.00 90.81 86 PHE A CA 1
ATOM 652 C C . PHE A 1 86 ? 16.643 -10.098 -32.199 1.00 90.81 86 PHE A C 1
ATOM 654 O O . PHE A 1 86 ? 16.108 -11.117 -31.767 1.00 90.81 86 PHE A O 1
ATOM 661 N N . ALA A 1 87 ? 16.158 -8.883 -31.925 1.00 90.38 87 ALA A N 1
ATOM 662 C CA . ALA A 1 87 ? 14.989 -8.687 -31.070 1.00 90.38 87 ALA A CA 1
ATOM 663 C C . ALA A 1 87 ? 13.690 -9.179 -31.735 1.00 90.38 87 ALA A C 1
ATOM 665 O O . ALA A 1 87 ? 12.845 -9.782 -31.069 1.00 90.38 87 ALA A O 1
ATOM 666 N N . ALA A 1 88 ? 13.542 -8.945 -33.043 1.00 93.56 88 ALA A N 1
ATOM 667 C CA . ALA A 1 88 ? 12.354 -9.327 -33.803 1.00 93.56 88 ALA A CA 1
ATOM 668 C C . ALA A 1 88 ? 12.240 -10.851 -33.970 1.00 93.56 88 ALA A C 1
ATOM 670 O O . ALA A 1 88 ? 11.146 -11.394 -33.864 1.00 93.56 88 ALA A O 1
ATOM 671 N N . ASN A 1 89 ? 13.373 -11.535 -34.142 1.00 93.31 89 ASN A N 1
ATOM 672 C CA . ASN A 1 89 ? 13.445 -12.984 -34.359 1.00 93.31 89 ASN A CA 1
ATOM 673 C C . ASN A 1 89 ? 13.600 -13.780 -33.051 1.00 93.31 89 ASN A C 1
ATOM 675 O O . ASN A 1 89 ? 13.921 -14.968 -33.073 1.00 93.31 89 ASN A O 1
ATOM 679 N N . SER A 1 90 ? 13.415 -13.134 -31.896 1.00 90.88 90 SER A N 1
ATOM 680 C CA . SER A 1 90 ? 13.715 -13.724 -30.586 1.00 90.88 90 SER A CA 1
ATOM 681 C C . SER A 1 90 ? 12.954 -15.025 -30.318 1.00 90.88 90 SER A C 1
ATOM 683 O O . SER A 1 90 ? 13.537 -15.957 -29.771 1.00 90.88 90 SER A O 1
ATOM 685 N N . ALA A 1 91 ? 11.692 -15.125 -30.741 1.00 91.12 91 ALA A N 1
ATOM 686 C CA . ALA A 1 91 ? 10.891 -16.338 -30.577 1.00 91.12 91 ALA A CA 1
ATOM 687 C C . ALA A 1 91 ? 11.492 -17.542 -31.328 1.00 91.12 91 ALA A C 1
ATOM 689 O O . ALA A 1 91 ? 11.662 -18.609 -30.738 1.00 91.12 91 ALA A O 1
ATOM 690 N N . ASP A 1 92 ? 11.882 -17.350 -32.590 1.00 92.00 92 ASP A N 1
ATOM 691 C CA . ASP A 1 92 ? 12.458 -18.410 -33.424 1.00 92.00 92 ASP A CA 1
ATOM 692 C C . ASP A 1 92 ? 13.848 -18.826 -32.927 1.00 92.00 92 ASP A C 1
ATOM 694 O O . ASP A 1 92 ? 14.158 -20.015 -32.850 1.00 92.00 92 ASP A O 1
ATOM 698 N N . LEU A 1 93 ? 14.682 -17.851 -32.542 1.00 90.69 93 LEU A N 1
ATOM 699 C CA . LEU A 1 93 ? 16.026 -18.100 -32.010 1.00 90.69 93 LEU A CA 1
ATOM 700 C C . LEU A 1 93 ? 15.981 -18.871 -30.685 1.00 90.69 93 LEU A C 1
ATOM 702 O O . LEU A 1 93 ? 16.781 -19.783 -30.472 1.00 90.69 93 LEU A O 1
ATOM 706 N N . LEU A 1 94 ? 15.040 -18.530 -29.800 1.00 90.69 94 LEU A N 1
ATOM 707 C CA . LEU A 1 94 ? 14.850 -19.242 -28.537 1.00 90.69 94 LEU A CA 1
ATOM 708 C C . LEU A 1 94 ? 14.323 -20.661 -28.766 1.00 90.69 94 LEU A C 1
ATOM 710 O O . LEU A 1 94 ? 14.831 -21.588 -28.139 1.00 90.69 94 LEU A O 1
ATOM 714 N N . GLY A 1 95 ? 13.373 -20.839 -29.690 1.00 91.94 95 GLY A N 1
ATOM 715 C CA . GLY A 1 95 ? 12.859 -22.157 -30.064 1.00 91.94 95 GLY A CA 1
ATOM 716 C C . GLY A 1 95 ? 13.937 -23.079 -30.642 1.00 91.94 95 GLY A C 1
ATOM 717 O O . GLY A 1 95 ? 13.966 -24.262 -30.327 1.00 91.94 95 GLY A O 1
ATOM 718 N N . GLN A 1 96 ? 14.874 -22.540 -31.426 1.00 88.75 96 GLN A N 1
ATOM 719 C CA . GLN A 1 96 ? 16.016 -23.305 -31.942 1.00 88.75 96 GLN A CA 1
ATOM 720 C C . GLN A 1 96 ? 17.039 -23.659 -30.855 1.00 88.75 96 GLN A C 1
ATOM 722 O O . GLN A 1 96 ? 17.590 -24.757 -30.863 1.00 88.75 96 GLN A O 1
ATOM 727 N N . ALA A 1 97 ? 17.327 -22.730 -29.940 1.00 86.44 97 ALA A N 1
ATOM 728 C CA . ALA A 1 97 ? 18.383 -22.899 -28.942 1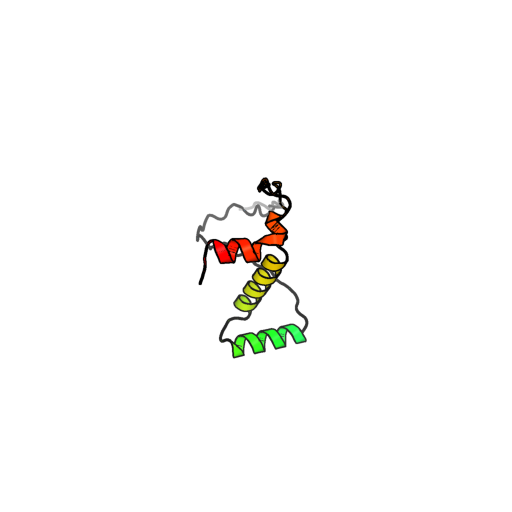.00 86.44 97 ALA A CA 1
ATOM 729 C C . ALA A 1 97 ? 17.973 -23.777 -27.749 1.00 86.44 97 ALA A C 1
ATOM 731 O O . ALA A 1 97 ? 18.819 -24.469 -27.185 1.00 86.44 97 ALA A O 1
ATOM 732 N N . TYR A 1 98 ? 16.698 -23.732 -27.357 1.00 85.50 98 TYR A N 1
ATOM 733 C CA . TYR A 1 98 ? 16.179 -24.378 -26.147 1.00 85.50 98 TYR A CA 1
ATOM 734 C C . TYR A 1 98 ? 15.082 -25.406 -26.430 1.00 85.50 98 TYR A C 1
ATOM 736 O O . TYR A 1 98 ? 14.314 -25.696 -25.520 1.00 85.50 98 TYR A O 1
ATOM 744 N N . GLY A 1 99 ? 14.996 -25.901 -27.670 1.00 77.75 99 GLY A N 1
ATOM 745 C CA . GLY A 1 99 ? 13.887 -26.709 -28.185 1.00 77.75 99 GLY A CA 1
ATOM 746 C C . GLY A 1 99 ? 13.222 -27.651 -27.176 1.00 77.75 99 GLY A C 1
ATOM 747 O O . GLY A 1 99 ? 13.900 -28.377 -26.446 1.00 77.75 99 GLY A O 1
ATOM 748 N N . GLU A 1 100 ? 11.887 -27.621 -27.183 1.00 58.50 100 GLU A N 1
ATOM 749 C CA . GLU A 1 100 ? 11.026 -28.714 -26.712 1.00 58.50 100 GLU A CA 1
ATOM 750 C C . GLU A 1 100 ? 11.062 -29.886 -27.704 1.00 58.50 100 GLU A C 1
ATOM 752 O O . GLU A 1 100 ? 11.002 -29.624 -28.931 1.00 58.50 100 GLU A O 1
#

Organism: NCBI:txid2340916

pLDDT: mean 78.93, std 20.23, range [33.56, 98.38]

Sequence (100 aa):
MTCDRAGSSAVCEPNRCPTRYPTFMKAKTSVYLDPAQAAQLKDAAEATGRSEADLIREGIDLVLLRAHTVRRTRPWPSFDSGDPGFAANSADLLGQAYGE

Secondary structure (DSSP, 8-state):
-------------TT----------PPP------HHHHHHHHHHHHHHT--HHHHHHHHHHHHHHHH------SPPPPP--S-TTTTTTHHHHHHHHS--

Radius of gyration: 29.3 Å; chains: 1; bounding box: 42×60×91 Å

Foldseek 3Di:
DDDDDDDDPPDPPVPDDPPDDPDPDDDDDDDDDDPVVVVVLVVVCVVVVHDSVVVVVVVVVVVVVVVPPPPCPDDDPDDDPVDPCCVVCVVVVCCVPVPD

InterPro domains:
  IPR038733 Predicted DNA-binding protein, ribbon-helix-helix domain [PF12651] (25-64)